Protein AF-A0A925DM01-F1 (afdb_monomer)

Secondary structure (DSSP, 8-state):
--TTHHHHHHHHHHHHHHHHHHHHHHHHHTT----------S-HHHHHHHHHHHHHHH-TT--EEEEEEE-SS--HHHHHHHHHHHHHHHHHHHHTT--EEEEEEE-

Radius of gyration: 16.08 Å; Cα contacts (8 Å, |Δi|>4): 85; chains: 1; bounding box: 38×34×46 Å

Mean predicted aligned error: 8.55 Å

Sequence (107 aa):
HAYGGEGALEEMRQQAAETLEFFVDFCHSHHIPSASYLGFGTDAVDELTKLCEEISHEFPNAIFFTSKLIFERDNWLTRMLHNQAALAVQRRLHLEGLQMVILPMKV

Solvent-accessible surface area (backbone atoms only — not comparable to full-atom values): 6482 Å² total; per-residue (Å²): 134,78,92,64,56,67,65,53,50,50,52,53,48,50,54,52,49,54,55,44,49,53,53,33,52,53,34,48,77,69,74,38,92,66,81,78,86,87,79,88,60,98,45,67,51,61,39,52,47,52,52,53,52,57,48,36,75,78,36,80,84,59,73,45,76,46,79,43,79,52,64,92,69,90,57,66,67,65,49,50,53,54,52,52,45,52,53,53,36,42,54,52,36,50,73,74,72,43,52,62,47,77,44,81,39,80,105

pLDDT: mean 78.59, std 14.61, range [38.91, 95.38]

Nearest PDB structures (foldseek):
  1kyv-assembly1_E  TM=3.597E-01  e=1.673E+00  Schizosaccharomyces pombe
  1kz9-assembly1_E  TM=3.627E-01  e=2.049E+00  Schizosaccharomyces pombe
  1di0-assembly1_A  TM=5.435E-01  e=7.395E+00  Brucella abortus

Structure (mmCIF, N/CA/C/O backbone):
data_AF-A0A925DM01-F1
#
_entry.id   AF-A0A925DM01-F1
#
loop_
_atom_site.group_PDB
_atom_site.id
_atom_site.type_symbol
_atom_site.label_atom_id
_atom_site.label_alt_id
_atom_site.label_comp_id
_atom_site.label_asym_id
_atom_site.label_entity_id
_atom_site.label_seq_id
_atom_site.pdbx_PDB_ins_code
_atom_site.Cartn_x
_atom_site.Cartn_y
_atom_site.Cartn_z
_atom_site.occupancy
_atom_site.B_iso_or_equiv
_atom_site.auth_seq_id
_atom_site.auth_comp_id
_atom_site.auth_asym_id
_atom_site.auth_atom_id
_atom_site.pdbx_PDB_model_num
ATOM 1 N N . HIS A 1 1 ? 7.106 -0.979 33.355 1.00 38.91 1 HIS A N 1
ATOM 2 C CA . HIS A 1 1 ? 6.500 0.258 32.823 1.00 38.91 1 HIS A CA 1
ATOM 3 C C . HIS A 1 1 ? 7.379 0.770 31.689 1.00 38.91 1 HIS A C 1
ATOM 5 O O . HIS A 1 1 ? 8.477 1.240 31.951 1.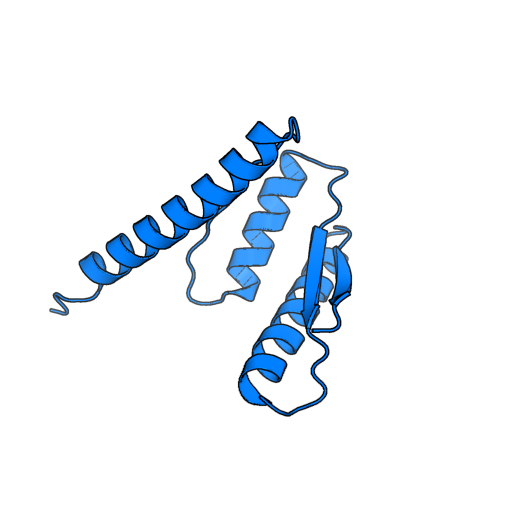00 38.91 1 HIS A O 1
ATOM 11 N N . ALA A 1 2 ? 6.974 0.539 30.437 1.00 44.06 2 ALA A N 1
ATOM 12 C CA . ALA A 1 2 ? 7.776 0.818 29.244 1.00 44.06 2 ALA A CA 1
ATOM 13 C C . ALA A 1 2 ? 7.550 2.266 28.769 1.00 44.06 2 ALA A C 1
ATOM 15 O O . ALA A 1 2 ? 6.718 2.523 27.910 1.00 44.06 2 ALA A O 1
ATOM 16 N N . TYR A 1 3 ? 8.292 3.210 29.347 1.00 47.03 3 TYR A N 1
ATOM 17 C CA . TYR A 1 3 ? 8.192 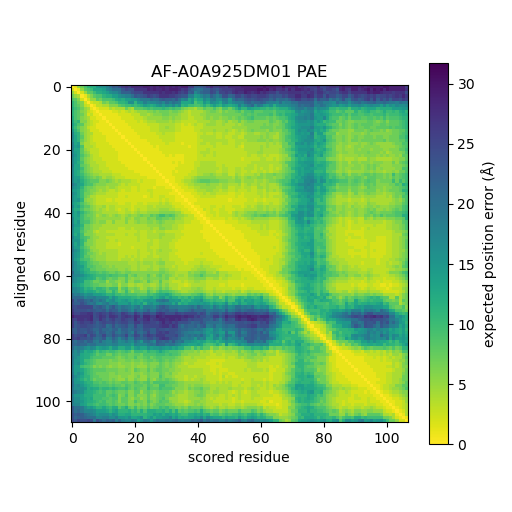4.659 29.093 1.00 47.03 3 TYR A CA 1
ATOM 18 C C . TYR A 1 3 ? 8.830 5.137 27.765 1.00 47.03 3 TYR A C 1
ATOM 20 O O . TYR A 1 3 ? 9.196 6.299 27.643 1.00 47.03 3 TYR A O 1
ATOM 28 N N . GLY A 1 4 ? 8.982 4.260 26.768 1.00 55.53 4 GLY A N 1
ATOM 29 C CA . GLY A 1 4 ? 9.596 4.604 25.472 1.00 55.53 4 GLY A CA 1
ATOM 30 C C . GLY A 1 4 ? 8.741 4.295 24.242 1.00 55.53 4 GLY A C 1
ATOM 31 O O . GLY A 1 4 ? 9.125 4.669 23.142 1.00 55.53 4 GLY A O 1
ATOM 32 N N . GLY A 1 5 ? 7.608 3.602 24.406 1.00 61.03 5 GLY A N 1
ATOM 33 C CA . GLY A 1 5 ? 6.786 3.156 23.274 1.00 61.03 5 GLY A CA 1
ATOM 34 C C . GLY A 1 5 ? 5.846 4.231 22.731 1.00 61.03 5 GLY A C 1
ATOM 35 O O . GLY A 1 5 ? 5.766 4.409 21.523 1.00 61.03 5 GLY A O 1
ATOM 36 N N . GLU A 1 6 ? 5.158 4.963 23.612 1.00 65.06 6 GLU A N 1
ATOM 37 C CA . GLU A 1 6 ? 4.116 5.920 23.203 1.00 65.06 6 GLU A CA 1
ATOM 38 C C . GLU A 1 6 ? 4.693 7.150 22.492 1.00 65.06 6 GLU A C 1
ATOM 40 O O . GLU A 1 6 ? 4.195 7.527 21.437 1.00 65.06 6 GLU A O 1
ATOM 45 N N . GLY A 1 7 ? 5.785 7.727 23.006 1.00 74.44 7 GLY A N 1
ATOM 46 C CA . GLY A 1 7 ? 6.435 8.879 22.367 1.00 74.44 7 GLY A CA 1
ATOM 47 C C . GLY A 1 7 ? 7.041 8.540 21.003 1.00 74.44 7 GLY A C 1
ATOM 48 O O . GLY A 1 7 ? 6.848 9.278 20.045 1.00 74.44 7 GLY A O 1
ATOM 49 N N . ALA A 1 8 ? 7.700 7.383 20.887 1.00 78.38 8 ALA A N 1
ATOM 50 C CA . ALA A 1 8 ? 8.291 6.941 19.624 1.00 78.38 8 ALA A CA 1
ATOM 51 C C . ALA A 1 8 ? 7.231 6.613 18.558 1.00 78.38 8 ALA A C 1
ATOM 53 O O . ALA A 1 8 ? 7.450 6.859 17.373 1.00 78.38 8 ALA A O 1
ATOM 54 N N . LEU A 1 9 ? 6.080 6.067 18.967 1.00 79.81 9 LEU A N 1
ATOM 55 C CA . LEU A 1 9 ? 4.967 5.802 18.056 1.00 79.81 9 LEU A CA 1
ATOM 56 C C . LEU A 1 9 ? 4.333 7.103 17.553 1.00 79.81 9 LEU A C 1
ATOM 58 O O . LEU A 1 9 ? 4.023 7.206 16.368 1.00 79.81 9 LEU A O 1
ATOM 62 N N . GLU A 1 10 ? 4.175 8.095 18.428 1.00 83.19 10 GLU A N 1
ATOM 63 C CA . GLU A 1 10 ? 3.628 9.397 18.044 1.00 83.19 10 GLU A CA 1
ATOM 64 C C . GLU A 1 10 ? 4.578 10.156 17.109 1.00 83.19 10 GLU A C 1
ATOM 66 O O . GLU A 1 10 ? 4.150 10.678 16.083 1.00 83.19 10 GLU A O 1
ATOM 71 N N . GLU A 1 11 ? 5.883 10.136 17.389 1.00 86.31 11 GLU A N 1
ATOM 72 C CA . GLU A 1 11 ? 6.895 10.697 16.486 1.00 86.31 11 GLU A CA 1
ATOM 73 C C . GLU A 1 11 ? 6.876 10.013 15.112 1.00 86.31 11 GLU A C 1
ATOM 75 O O . GLU A 1 11 ? 6.897 10.687 14.082 1.00 86.31 11 GLU A O 1
ATOM 80 N N . MET A 1 12 ? 6.788 8.679 15.075 1.00 84.06 12 MET A N 1
ATOM 81 C CA . MET A 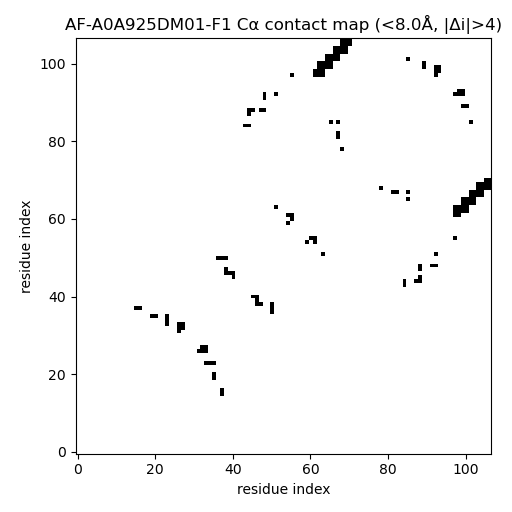1 12 ? 6.673 7.921 13.825 1.00 84.06 12 MET A CA 1
ATOM 82 C C . MET A 1 12 ? 5.403 8.300 13.056 1.00 84.06 12 MET A C 1
ATOM 84 O O . MET A 1 12 ? 5.438 8.451 11.833 1.00 84.06 12 MET A O 1
ATOM 88 N N . ARG A 1 13 ? 4.283 8.465 13.765 1.00 85.88 13 ARG A N 1
ATOM 89 C CA . ARG A 1 13 ? 3.013 8.880 13.172 1.00 85.88 13 ARG A CA 1
ATOM 90 C C . ARG A 1 13 ? 3.110 10.264 12.557 1.00 85.88 13 ARG A C 1
ATOM 92 O O . ARG A 1 13 ? 2.689 10.436 11.415 1.00 85.88 13 ARG A O 1
ATOM 99 N N . GLN A 1 14 ? 3.689 11.209 13.287 1.00 89.31 14 GLN A N 1
ATOM 100 C CA . GLN A 1 14 ? 3.868 12.576 12.826 1.00 89.31 14 GLN A CA 1
ATOM 101 C C . GLN A 1 14 ? 4.743 12.624 11.567 1.00 89.31 14 GLN A C 1
ATOM 103 O O . GLN A 1 14 ? 4.339 13.198 10.561 1.00 89.31 14 GLN A O 1
ATOM 108 N N . GLN A 1 15 ? 5.883 11.927 11.566 1.00 86.38 15 GLN A N 1
ATOM 109 C CA . GLN A 1 15 ? 6.776 11.867 10.403 1.00 86.38 15 GLN A CA 1
ATOM 110 C C . GLN A 1 15 ? 6.104 11.243 9.171 1.00 86.38 15 GLN A C 1
ATOM 112 O O . GLN A 1 15 ? 6.274 11.723 8.046 1.00 86.38 15 GLN A O 1
ATOM 117 N N . ALA A 1 16 ? 5.335 10.167 9.365 1.00 84.56 16 ALA A N 1
ATOM 118 C CA . ALA A 1 16 ? 4.601 9.525 8.280 1.00 84.56 16 ALA A CA 1
ATOM 119 C C . ALA A 1 16 ? 3.498 10.440 7.725 1.00 84.56 16 ALA A C 1
ATOM 121 O O . ALA A 1 16 ? 3.339 10.527 6.508 1.00 84.56 16 ALA A O 1
ATOM 122 N N . ALA A 1 17 ? 2.776 11.150 8.598 1.00 88.25 17 ALA A N 1
ATOM 123 C CA . ALA A 1 17 ? 1.747 12.105 8.203 1.00 88.25 17 ALA A CA 1
ATOM 124 C C . ALA A 1 17 ? 2.333 13.277 7.403 1.00 88.25 17 ALA A C 1
ATOM 126 O O . ALA A 1 17 ? 1.852 13.548 6.307 1.00 88.25 17 ALA A O 1
ATOM 127 N N . GLU A 1 18 ? 3.417 13.892 7.882 1.00 90.50 18 GLU A N 1
ATOM 128 C CA . GLU A 1 18 ? 4.115 14.986 7.185 1.00 90.50 18 GLU A CA 1
ATOM 129 C C . GLU A 1 18 ? 4.612 14.554 5.799 1.00 90.50 18 GLU A C 1
ATOM 131 O O . GLU A 1 18 ? 4.484 15.280 4.813 1.00 90.50 18 GLU A O 1
ATOM 136 N N . THR A 1 19 ? 5.141 13.332 5.699 1.00 83.69 19 THR A N 1
ATOM 137 C CA . THR A 1 19 ? 5.595 12.771 4.420 1.00 83.69 19 THR A CA 1
ATOM 138 C C . THR A 1 19 ? 4.433 12.591 3.442 1.00 83.69 19 THR A C 1
ATOM 140 O O . THR A 1 19 ? 4.563 12.894 2.257 1.00 83.69 19 THR A O 1
ATOM 143 N N . LEU A 1 20 ? 3.294 12.086 3.919 1.00 87.38 20 LEU A N 1
ATOM 144 C CA . LEU A 1 20 ? 2.105 11.902 3.090 1.00 87.38 20 LEU A CA 1
ATOM 145 C C . LEU A 1 20 ? 1.493 13.240 2.663 1.00 87.38 20 LEU A C 1
ATOM 147 O O . LEU A 1 20 ? 1.095 13.371 1.507 1.00 87.38 20 LEU A O 1
ATOM 151 N N . GLU A 1 21 ? 1.442 14.220 3.564 1.00 91.88 21 GLU A N 1
ATOM 152 C CA . GLU A 1 21 ? 0.964 15.576 3.280 1.00 91.88 21 GLU A CA 1
ATOM 153 C C . GLU A 1 21 ? 1.795 16.227 2.173 1.00 91.88 21 GLU A C 1
ATOM 155 O O . GLU A 1 21 ? 1.232 16.686 1.183 1.00 91.88 21 GLU A O 1
ATOM 160 N N . PHE A 1 22 ? 3.126 16.120 2.239 1.00 90.38 22 PHE A N 1
ATOM 161 C CA . PHE A 1 22 ? 4.010 16.586 1.169 1.00 90.38 22 PHE A CA 1
ATOM 162 C C . PHE A 1 22 ? 3.648 16.004 -0.211 1.00 90.38 22 PHE A C 1
ATOM 164 O O . PHE A 1 22 ? 3.651 16.722 -1.213 1.00 90.38 22 PHE A O 1
ATOM 171 N N . PHE A 1 23 ? 3.327 14.707 -0.295 1.00 81.94 23 PHE A N 1
ATOM 172 C CA . PHE A 1 23 ? 2.936 14.086 -1.566 1.00 81.94 23 PHE A CA 1
ATOM 173 C C . PHE A 1 23 ? 1.564 14.553 -2.056 1.00 81.94 23 PHE A C 1
ATOM 175 O O . PHE A 1 23 ? 1.381 14.750 -3.259 1.00 81.94 23 PHE A O 1
ATOM 182 N N . VAL A 1 24 ? 0.610 14.746 -1.143 1.00 91.81 24 VAL A N 1
ATOM 183 C CA . VAL A 1 24 ? -0.710 15.292 -1.477 1.00 91.81 24 VAL A CA 1
ATOM 184 C C . VAL A 1 24 ? -0.571 16.720 -2.001 1.00 91.81 24 VAL A C 1
ATOM 186 O O . VAL A 1 24 ? -1.077 17.007 -3.086 1.00 91.81 24 VAL A O 1
ATOM 189 N N . ASP A 1 25 ? 0.190 17.567 -1.309 1.00 92.44 25 ASP A N 1
ATOM 190 C CA . ASP A 1 25 ? 0.478 18.944 -1.717 1.00 92.44 25 ASP A CA 1
ATOM 191 C C . ASP A 1 25 ? 1.164 18.995 -3.084 1.00 92.44 25 ASP A C 1
ATOM 193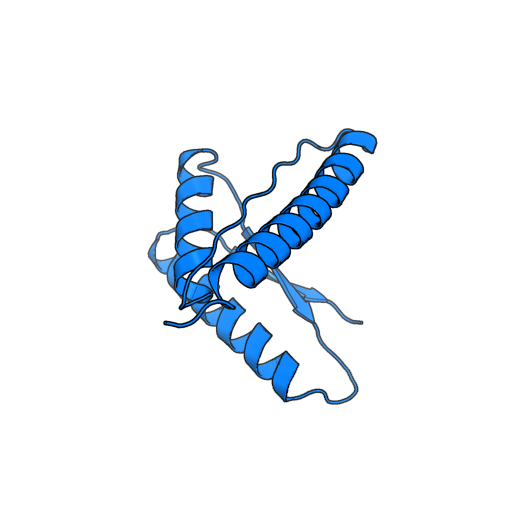 O O . ASP A 1 25 ? 0.809 19.806 -3.944 1.00 92.44 25 ASP A O 1
ATOM 197 N N . PHE A 1 26 ? 2.111 18.087 -3.329 1.00 92.19 26 PHE A N 1
ATOM 198 C CA . PHE A 1 26 ? 2.750 17.946 -4.632 1.00 92.19 26 PHE A CA 1
ATOM 199 C C . PHE A 1 26 ? 1.717 17.643 -5.727 1.00 92.19 26 PHE A C 1
ATOM 201 O O . PHE A 1 26 ? 1.669 18.344 -6.739 1.00 92.19 26 PHE A O 1
ATOM 208 N N . CYS A 1 27 ? 0.841 16.658 -5.531 1.00 90.81 27 CYS A N 1
ATOM 209 C CA . CYS A 1 27 ? -0.218 16.340 -6.489 1.00 90.81 27 CYS A CA 1
ATOM 210 C C . CYS A 1 27 ? -1.200 17.504 -6.692 1.00 90.81 27 CYS A C 1
ATOM 212 O O . CYS A 1 27 ? -1.534 17.837 -7.834 1.00 90.81 27 CYS A O 1
ATOM 214 N N . HIS A 1 28 ? -1.611 18.172 -5.612 1.00 93.25 28 HIS A N 1
ATOM 215 C CA . HIS A 1 28 ? -2.499 19.335 -5.668 1.00 93.25 28 HIS A CA 1
ATOM 216 C C . HIS A 1 28 ? -1.857 20.505 -6.418 1.00 93.25 28 HIS A C 1
ATOM 218 O O . HIS A 1 28 ? -2.536 21.151 -7.216 1.00 93.25 28 HIS A O 1
ATOM 224 N N . SER A 1 29 ? -0.545 20.726 -6.271 1.00 95.38 29 SER A N 1
ATOM 225 C CA . SER A 1 29 ? 0.199 21.738 -7.042 1.00 95.38 29 SER A CA 1
ATOM 226 C C . SER A 1 29 ? 0.149 21.480 -8.557 1.00 95.38 29 SER A C 1
ATOM 228 O O . SER A 1 29 ? 0.180 22.408 -9.369 1.00 95.38 29 SER A O 1
ATOM 230 N N . HIS A 1 30 ? -0.031 20.216 -8.944 1.00 94.50 30 HIS A N 1
ATOM 231 C CA . HIS A 1 30 ? -0.227 19.766 -10.319 1.00 94.50 30 HIS A CA 1
ATOM 232 C C . HIS A 1 30 ? -1.708 19.604 -10.709 1.00 94.50 30 HIS A C 1
ATOM 234 O O . HIS A 1 30 ? -1.996 19.071 -11.778 1.00 94.50 30 HIS A O 1
ATOM 240 N N . HIS A 1 31 ? -2.644 20.113 -9.898 1.00 93.94 31 HIS A N 1
ATOM 241 C CA . HIS A 1 31 ? -4.096 20.035 -10.111 1.00 93.94 31 HIS A CA 1
ATOM 242 C C . HIS A 1 31 ? -4.630 18.593 -10.181 1.00 93.94 31 HIS A C 1
ATOM 244 O O . HIS A 1 31 ? -5.645 18.324 -10.826 1.00 93.94 31 HIS A O 1
ATOM 250 N N . ILE A 1 32 ? -3.949 17.657 -9.515 1.00 92.12 32 ILE A N 1
ATOM 251 C CA . ILE A 1 32 ? -4.359 16.259 -9.400 1.00 92.12 32 ILE A CA 1
ATOM 252 C C . ILE A 1 32 ? -5.100 16.099 -8.065 1.00 92.12 32 ILE A C 1
ATOM 254 O O . ILE A 1 32 ? -4.488 16.313 -7.018 1.00 92.12 32 ILE A O 1
ATOM 258 N N . PRO A 1 33 ? -6.393 15.719 -8.056 1.00 89.00 33 PRO A N 1
ATOM 259 C CA . PRO A 1 33 ? -7.099 15.384 -6.822 1.00 89.00 33 PRO A CA 1
ATOM 260 C C . PRO A 1 33 ? -6.394 14.223 -6.121 1.00 89.00 33 PRO A C 1
ATOM 262 O O . PRO A 1 33 ? -6.123 13.190 -6.735 1.00 89.00 33 PRO A O 1
ATOM 265 N N . SER A 1 34 ? -6.039 14.395 -4.853 1.00 89.56 34 SER A N 1
ATOM 266 C CA . SER A 1 34 ? -5.273 13.400 -4.098 1.00 89.56 34 SER A CA 1
ATOM 267 C C . SER A 1 34 ? -5.636 13.431 -2.625 1.00 89.56 34 SER A C 1
ATOM 269 O O . SER A 1 34 ? -5.921 14.496 -2.080 1.00 89.56 34 SER A O 1
ATOM 271 N N . ALA A 1 35 ? -5.618 12.254 -2.013 1.00 90.31 35 ALA A N 1
ATOM 272 C CA . ALA A 1 35 ? -5.837 12.028 -0.595 1.00 90.31 35 ALA A CA 1
ATOM 273 C C . ALA A 1 35 ? -4.820 10.992 -0.108 1.00 90.31 35 ALA A C 1
ATOM 275 O O . ALA A 1 35 ? -4.346 10.161 -0.890 1.00 90.31 35 ALA A O 1
ATOM 276 N N . SER A 1 36 ? -4.485 11.049 1.175 1.00 90.19 36 SER A N 1
ATOM 277 C CA . SER A 1 36 ? -3.596 10.096 1.824 1.00 90.19 36 SER A CA 1
ATOM 278 C C . SER A 1 36 ? -4.311 9.420 2.987 1.00 90.19 36 SER A C 1
ATOM 280 O O . SER A 1 36 ? -5.141 10.018 3.667 1.00 90.19 36 SER A O 1
ATOM 282 N N . TYR A 1 37 ? -3.979 8.150 3.197 1.00 89.81 37 TYR A N 1
ATOM 283 C CA . TYR A 1 37 ? -4.521 7.325 4.268 1.00 89.81 37 TYR A CA 1
ATOM 284 C C . TYR A 1 37 ? -3.348 6.685 5.001 1.00 89.81 37 TYR A C 1
ATOM 286 O O . TYR A 1 37 ? -2.377 6.251 4.376 1.00 89.81 37 TYR A O 1
ATOM 294 N N . LEU A 1 38 ? -3.427 6.650 6.328 1.00 88.75 38 LEU A N 1
ATOM 295 C CA . LEU A 1 38 ? -2.360 6.163 7.190 1.00 88.75 38 LEU A CA 1
ATOM 296 C C . LEU A 1 38 ? -2.959 5.257 8.265 1.00 88.75 38 LEU A C 1
ATOM 298 O O . LEU A 1 38 ? -3.833 5.683 9.015 1.00 88.75 38 LEU A O 1
ATOM 302 N N . GLY A 1 39 ? -2.459 4.026 8.338 1.00 86.81 39 GLY A N 1
ATOM 303 C CA . GLY A 1 39 ? -2.870 3.014 9.308 1.00 86.81 39 GLY A CA 1
ATOM 304 C C . GLY A 1 39 ? -1.667 2.453 10.058 1.00 86.81 39 GLY A C 1
ATOM 305 O O . GLY A 1 39 ? -0.552 2.419 9.529 1.00 86.81 39 GLY A O 1
ATOM 306 N N . PHE A 1 40 ? -1.894 2.020 11.297 1.00 85.62 40 PHE A N 1
ATOM 307 C CA . PHE A 1 40 ? -0.867 1.445 12.165 1.00 85.62 40 PHE A CA 1
ATOM 308 C C . PHE A 1 40 ? -1.390 0.158 12.785 1.00 85.62 40 PHE A C 1
ATOM 310 O O . PHE A 1 40 ? -2.357 0.163 13.542 1.00 85.62 40 PHE A O 1
ATOM 317 N N . GLY A 1 41 ? -0.689 -0.939 12.523 1.00 83.62 41 GLY A N 1
ATOM 318 C CA . GLY A 1 41 ? -1.055 -2.251 13.029 1.00 83.62 41 GLY A CA 1
ATOM 319 C C . GLY A 1 41 ? 0.162 -3.142 13.222 1.00 83.62 41 GLY A C 1
ATOM 320 O O . GLY A 1 41 ? 1.254 -2.872 12.723 1.00 83.62 41 GLY A O 1
ATOM 321 N N . THR A 1 42 ? -0.033 -4.231 13.958 1.00 83.19 42 THR A N 1
ATOM 322 C CA . THR A 1 42 ? 0.985 -5.273 14.145 1.00 83.19 42 THR A CA 1
ATOM 323 C C . THR A 1 42 ? 1.166 -6.150 12.905 1.00 83.19 42 THR A C 1
ATOM 325 O O . THR A 1 42 ? 2.215 -6.775 12.754 1.00 83.19 42 THR A O 1
ATOM 328 N N . ASP A 1 43 ? 0.171 -6.178 12.014 1.00 82.81 43 ASP A N 1
ATOM 329 C CA . ASP A 1 43 ? 0.212 -6.842 10.712 1.00 82.81 43 ASP A CA 1
ATOM 330 C C . ASP A 1 43 ? -0.038 -5.812 9.602 1.00 82.81 43 ASP A C 1
ATOM 332 O O . ASP A 1 43 ? -1.144 -5.294 9.442 1.00 82.81 43 ASP A O 1
ATOM 336 N N . ALA A 1 44 ? 1.006 -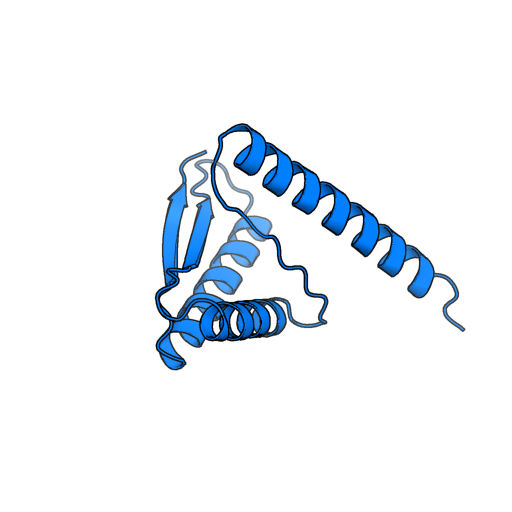5.522 8.825 1.00 79.44 44 ALA A N 1
ATOM 337 C CA . ALA A 1 44 ? 0.951 -4.542 7.747 1.00 79.44 44 ALA A CA 1
ATOM 338 C C . ALA A 1 44 ? 0.021 -4.954 6.591 1.00 79.44 44 ALA A C 1
ATOM 340 O O . ALA A 1 44 ? -0.525 -4.086 5.915 1.00 79.44 44 ALA A O 1
ATOM 341 N N . VAL A 1 45 ? -0.161 -6.258 6.342 1.00 82.31 45 VAL A N 1
ATOM 342 C CA . VAL A 1 45 ? -1.050 -6.755 5.277 1.00 82.31 45 VAL A CA 1
ATOM 343 C C . VAL A 1 45 ? -2.500 -6.535 5.683 1.00 82.31 45 VAL A C 1
ATOM 345 O O . VAL A 1 45 ? -3.296 -6.067 4.872 1.00 82.31 45 VAL A O 1
ATOM 348 N N . ASP A 1 46 ? -2.839 -6.867 6.929 1.00 86.31 46 ASP A N 1
ATOM 349 C CA . ASP A 1 46 ? -4.188 -6.677 7.466 1.00 86.31 46 ASP A CA 1
ATOM 350 C C . ASP A 1 46 ? -4.557 -5.190 7.520 1.00 86.31 46 ASP A C 1
ATOM 352 O O . ASP A 1 46 ? -5.623 -4.805 7.048 1.00 86.31 46 ASP A O 1
ATOM 356 N N . GLU A 1 47 ? -3.641 -4.349 8.001 1.00 88.25 47 GLU A N 1
ATOM 357 C CA . GLU A 1 47 ? -3.855 -2.903 8.079 1.00 88.25 47 GLU A CA 1
ATOM 358 C C . GLU A 1 47 ? -4.039 -2.267 6.696 1.00 88.25 47 GLU A C 1
ATOM 360 O O . GLU A 1 47 ? -4.986 -1.516 6.476 1.00 88.25 47 GLU A O 1
ATOM 365 N N . LEU A 1 48 ? -3.193 -2.621 5.722 1.00 86.06 48 LEU A N 1
ATOM 366 C CA . LEU A 1 48 ? -3.334 -2.113 4.358 1.00 86.06 48 LEU A CA 1
ATOM 367 C C . LEU A 1 48 ? -4.632 -2.593 3.694 1.00 86.06 48 LEU A C 1
ATOM 369 O O . LEU A 1 48 ? -5.248 -1.842 2.943 1.00 86.06 48 LEU A O 1
ATOM 373 N N . THR A 1 49 ? -5.058 -3.827 3.977 1.00 88.06 49 THR A N 1
ATOM 374 C CA . THR A 1 49 ? -6.324 -4.359 3.453 1.00 88.06 49 THR A CA 1
ATOM 375 C C . THR A 1 49 ? -7.507 -3.541 3.971 1.00 88.06 49 THR A C 1
ATOM 377 O O . THR A 1 49 ? -8.328 -3.120 3.162 1.00 88.06 49 THR A O 1
ATOM 380 N N . LYS A 1 50 ? -7.550 -3.233 5.276 1.00 90.25 50 LYS A N 1
ATOM 381 C CA . LYS A 1 50 ? -8.604 -2.389 5.868 1.00 90.25 50 LYS A CA 1
ATOM 382 C C . LYS A 1 50 ? -8.656 -1.006 5.231 1.00 90.25 50 LYS A C 1
ATOM 384 O O . LYS A 1 50 ? -9.730 -0.548 4.865 1.00 90.25 50 LYS A O 1
ATOM 389 N N . LEU A 1 51 ? -7.499 -0.370 5.030 1.00 91.12 51 LEU A N 1
ATOM 390 C CA . LEU A 1 51 ? -7.441 0.929 4.356 1.00 91.12 51 LEU A CA 1
ATOM 391 C C . LEU A 1 51 ? -8.001 0.848 2.930 1.00 91.12 51 LEU A C 1
ATOM 393 O O . LEU A 1 51 ? -8.764 1.712 2.512 1.00 91.12 51 LEU A O 1
ATOM 397 N N . CYS A 1 52 ? -7.657 -0.194 2.173 1.00 89.75 52 CYS A N 1
ATOM 398 C CA . CYS A 1 52 ? -8.213 -0.395 0.836 1.00 89.75 52 CYS A CA 1
ATOM 399 C C . CYS A 1 52 ? -9.733 -0.628 0.857 1.00 89.75 52 CYS A C 1
ATOM 401 O O . CYS A 1 52 ? -10.429 -0.110 -0.015 1.00 89.75 52 CYS A O 1
ATOM 403 N N . GLU A 1 53 ? -10.257 -1.366 1.836 1.00 89.69 53 GLU A N 1
ATOM 404 C CA . GLU A 1 53 ? -11.700 -1.557 2.025 1.00 89.69 53 GLU A CA 1
ATOM 405 C C . GLU A 1 53 ? -12.400 -0.222 2.325 1.00 89.69 53 GLU A C 1
ATOM 407 O O . GLU A 1 53 ? -13.352 0.137 1.630 1.00 89.69 53 GLU A O 1
ATOM 412 N N . GLU A 1 54 ? -11.884 0.568 3.270 1.00 92.06 54 GLU A N 1
ATOM 413 C CA . GLU A 1 54 ? -12.393 1.908 3.597 1.00 92.06 54 GLU A CA 1
ATOM 414 C C . GLU A 1 54 ? -12.414 2.826 2.367 1.00 92.06 54 GLU A C 1
ATOM 416 O O . GLU A 1 54 ? -13.445 3.422 2.047 1.00 92.06 54 GLU A O 1
ATOM 421 N N . ILE A 1 55 ? -11.312 2.865 1.613 1.00 91.94 55 ILE A N 1
ATOM 422 C CA . ILE A 1 55 ? -11.213 3.638 0.370 1.00 91.94 55 ILE A CA 1
ATOM 423 C C . ILE A 1 55 ? -12.225 3.138 -0.663 1.00 91.94 55 ILE A C 1
ATOM 425 O O . ILE A 1 55 ? -12.815 3.944 -1.373 1.00 91.94 55 ILE A O 1
ATOM 429 N N . SER A 1 56 ? -12.458 1.829 -0.765 1.00 89.56 56 SER A N 1
ATOM 430 C CA . SER A 1 56 ? -13.418 1.277 -1.727 1.00 89.56 56 SER A CA 1
ATOM 431 C C . SER A 1 56 ? -14.870 1.645 -1.407 1.00 89.56 56 SER A C 1
ATOM 433 O O . SER A 1 56 ? -15.680 1.795 -2.322 1.00 89.56 56 SER A O 1
ATOM 435 N N . HIS A 1 57 ? -15.201 1.853 -0.128 1.00 90.44 57 HIS A N 1
ATOM 436 C CA . HIS A 1 57 ? -16.516 2.348 0.272 1.00 90.44 57 HIS A CA 1
ATOM 437 C C . HIS A 1 57 ? -16.736 3.799 -0.165 1.00 90.44 57 HIS A C 1
ATOM 439 O O . HIS A 1 57 ? -17.845 4.154 -0.566 1.00 90.44 57 HIS A O 1
ATOM 445 N N . GLU A 1 58 ? -15.687 4.622 -0.121 1.00 90.50 58 GLU A N 1
ATOM 446 C CA . GLU A 1 58 ? -15.720 6.012 -0.589 1.00 90.50 58 GLU A CA 1
ATOM 447 C C . GLU A 1 58 ? -15.620 6.104 -2.126 1.00 90.50 58 GLU A C 1
ATOM 449 O O . GLU A 1 58 ? -16.301 6.913 -2.761 1.00 90.50 58 GLU A O 1
ATOM 454 N N . PHE A 1 59 ? -14.837 5.214 -2.741 1.00 88.75 59 PHE A N 1
ATOM 455 C CA . PHE A 1 59 ? -14.538 5.172 -4.172 1.00 88.75 59 PHE A CA 1
ATOM 456 C C . PHE A 1 59 ? -14.748 3.756 -4.754 1.00 88.75 59 PHE A C 1
ATOM 458 O O . PHE A 1 59 ? -13.781 3.026 -4.989 1.00 88.75 59 PHE A O 1
ATOM 465 N N . PRO A 1 60 ? -15.994 3.368 -5.095 1.00 85.12 60 PRO A N 1
ATOM 466 C CA . PRO A 1 60 ? -16.327 1.996 -5.512 1.00 85.12 60 PRO A CA 1
ATOM 467 C C . PRO A 1 60 ? -15.644 1.504 -6.794 1.00 85.12 60 PRO A C 1
ATOM 469 O O . PRO A 1 60 ? -15.574 0.305 -7.041 1.00 85.12 60 PRO A O 1
ATOM 472 N N . ASN A 1 61 ? -15.156 2.426 -7.627 1.00 84.81 61 ASN A N 1
ATOM 473 C CA . ASN A 1 61 ? -14.460 2.124 -8.881 1.00 84.81 61 ASN A CA 1
ATOM 474 C C . ASN A 1 61 ? -12.943 2.365 -8.778 1.00 84.81 61 ASN A C 1
ATOM 476 O O . ASN A 1 61 ? -12.280 2.562 -9.799 1.00 84.81 61 ASN A O 1
ATOM 480 N N . ALA A 1 62 ? -12.395 2.423 -7.560 1.00 86.69 62 ALA A N 1
ATOM 481 C CA . ALA A 1 62 ? -10.965 2.595 -7.352 1.00 86.69 62 ALA A CA 1
ATOM 482 C C . ALA A 1 62 ? -10.179 1.385 -7.876 1.00 86.69 62 ALA A C 1
ATOM 484 O O . ALA A 1 62 ? -10.566 0.231 -7.695 1.00 86.69 62 ALA A O 1
ATOM 485 N N . ILE A 1 63 ? -9.037 1.666 -8.504 1.00 83.94 63 ILE A N 1
ATOM 486 C CA . ILE A 1 63 ? -8.048 0.656 -8.880 1.00 83.94 63 ILE A CA 1
ATOM 487 C C . ILE A 1 63 ? -6.823 0.891 -8.008 1.00 83.94 63 ILE A C 1
ATOM 489 O O . ILE A 1 63 ? -6.230 1.971 -8.037 1.00 83.94 63 ILE A O 1
ATOM 493 N N . PHE A 1 64 ? -6.436 -0.122 -7.241 1.00 86.31 64 PHE A N 1
ATOM 494 C CA . PHE A 1 64 ? -5.277 -0.045 -6.364 1.00 86.31 64 PHE A CA 1
ATOM 495 C C . PHE A 1 64 ? -4.005 -0.382 -7.137 1.00 86.31 64 PHE A C 1
ATOM 497 O O . PHE A 1 64 ? -3.938 -1.380 -7.858 1.00 86.31 64 PHE A O 1
ATOM 504 N N . PHE A 1 65 ? -2.965 0.427 -6.960 1.00 81.06 65 PHE A N 1
ATOM 505 C CA . PHE A 1 65 ? -1.663 0.202 -7.576 1.00 81.06 65 PHE A CA 1
ATOM 506 C C . PHE A 1 65 ? -0.607 -0.018 -6.503 1.00 81.06 65 PHE A C 1
ATOM 508 O O . PHE A 1 65 ? -0.569 0.678 -5.492 1.00 81.06 65 PHE A O 1
ATOM 515 N N . THR A 1 66 ? 0.295 -0.962 -6.745 1.00 81.38 66 THR A N 1
ATOM 516 C CA . THR A 1 66 ? 1.529 -1.083 -5.966 1.00 81.38 66 THR A CA 1
ATOM 517 C C . THR A 1 66 ? 2.714 -1.288 -6.895 1.00 81.38 66 THR A C 1
ATOM 519 O O . THR A 1 66 ? 2.581 -1.850 -7.986 1.00 81.38 66 THR A O 1
ATOM 522 N N . SER A 1 67 ? 3.889 -0.835 -6.474 1.00 69.19 67 SER A N 1
ATOM 523 C CA . SER A 1 67 ? 5.124 -0.996 -7.232 1.00 69.19 67 SER A CA 1
ATOM 524 C C . SER A 1 67 ? 5.878 -2.247 -6.797 1.00 69.19 67 SER A C 1
ATOM 526 O O . SER A 1 67 ? 6.168 -2.435 -5.616 1.00 69.19 67 SER A O 1
ATOM 528 N N . LYS A 1 68 ? 6.298 -3.055 -7.769 1.00 65.56 68 LYS A N 1
ATOM 529 C CA . LYS A 1 68 ? 7.297 -4.106 -7.588 1.00 65.56 68 LYS A CA 1
ATOM 530 C C . LYS A 1 68 ? 8.631 -3.619 -8.136 1.00 65.56 68 LYS A C 1
ATOM 532 O O . LYS A 1 68 ? 8.792 -3.520 -9.350 1.00 65.56 68 LYS A O 1
ATOM 537 N N . LEU A 1 69 ? 9.589 -3.348 -7.253 1.00 59.88 69 LEU A N 1
ATOM 538 C CA . LEU A 1 69 ? 10.938 -2.938 -7.649 1.00 59.88 69 LEU A CA 1
ATOM 539 C C . LEU A 1 69 ? 11.735 -4.153 -8.160 1.00 59.88 69 LEU A C 1
ATOM 541 O O . LEU A 1 69 ? 11.946 -5.140 -7.444 1.00 59.88 69 LEU A O 1
ATOM 545 N N . ILE A 1 70 ? 12.169 -4.100 -9.419 1.00 56.00 70 ILE A N 1
ATOM 546 C CA . ILE A 1 70 ? 12.961 -5.142 -10.080 1.00 56.00 70 ILE A CA 1
ATOM 547 C C . ILE A 1 70 ? 14.418 -4.669 -10.166 1.00 56.00 70 ILE A C 1
ATOM 549 O O . ILE A 1 70 ? 14.796 -4.006 -11.122 1.00 56.00 70 ILE A O 1
ATOM 553 N N . PHE A 1 71 ? 15.230 -5.032 -9.170 1.00 55.22 71 PHE A N 1
ATOM 554 C CA . PHE A 1 71 ? 16.661 -4.694 -9.101 1.00 55.22 71 PHE A CA 1
ATOM 555 C C . PHE A 1 71 ? 17.576 -5.690 -9.847 1.00 55.22 71 PHE A C 1
ATOM 557 O O . PHE A 1 71 ? 17.363 -6.902 -9.788 1.00 55.22 71 PHE A O 1
ATOM 564 N N . GLU A 1 72 ? 18.653 -5.224 -10.481 1.00 53.09 72 GLU A N 1
ATOM 565 C CA . GLU A 1 72 ? 19.692 -6.113 -11.044 1.00 53.09 72 GLU A CA 1
ATOM 566 C C . GLU A 1 72 ? 20.702 -6.622 -9.998 1.00 53.09 72 GLU A C 1
ATOM 568 O O . GLU A 1 72 ? 21.292 -7.684 -10.190 1.00 53.09 72 GLU A O 1
ATOM 573 N N . ARG A 1 73 ? 20.893 -5.911 -8.874 1.00 50.06 73 ARG A N 1
ATOM 574 C CA . ARG A 1 73 ? 21.818 -6.292 -7.788 1.00 50.06 73 ARG A CA 1
ATOM 575 C C . ARG A 1 73 ? 21.083 -6.471 -6.459 1.00 50.06 73 ARG A C 1
ATOM 577 O O . ARG A 1 73 ? 20.185 -5.709 -6.119 1.00 50.06 73 ARG A O 1
ATOM 584 N N . ASP A 1 74 ? 21.440 -7.541 -5.760 1.00 48.81 74 ASP A N 1
ATOM 585 C CA . ASP A 1 74 ? 20.696 -8.142 -4.656 1.00 48.81 74 ASP A CA 1
ATOM 586 C C . ASP A 1 74 ? 20.567 -7.251 -3.409 1.00 48.81 74 ASP A C 1
ATOM 588 O O . ASP A 1 74 ? 21.562 -6.888 -2.791 1.00 48.81 74 ASP A O 1
ATOM 592 N N . ASN A 1 75 ? 19.326 -7.020 -2.971 1.00 53.12 75 ASN A N 1
ATOM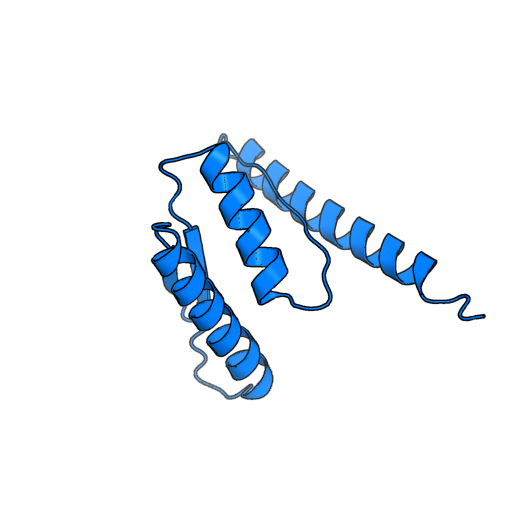 593 C CA . ASN A 1 75 ? 18.997 -6.819 -1.559 1.00 53.12 75 ASN A CA 1
ATOM 594 C C . ASN A 1 75 ? 17.814 -7.741 -1.220 1.00 53.12 75 ASN A C 1
ATOM 596 O O . ASN A 1 75 ? 16.650 -7.335 -1.174 1.00 53.12 75 ASN A O 1
ATOM 600 N N . TRP A 1 76 ? 18.124 -9.036 -1.099 1.00 49.62 76 TRP A N 1
ATOM 601 C CA . TRP A 1 76 ? 17.165 -10.144 -1.009 1.00 49.62 76 TRP A CA 1
ATOM 6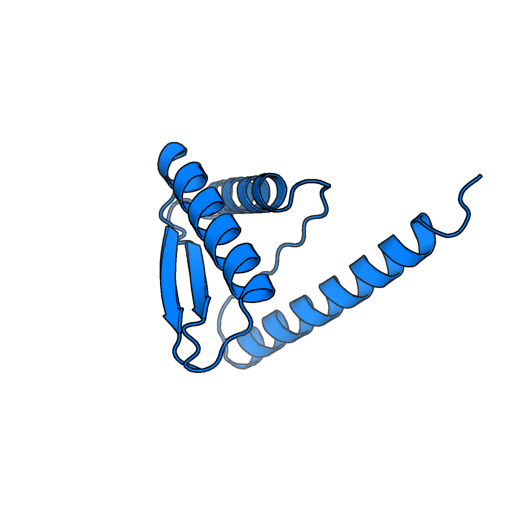02 C C . TRP A 1 76 ? 16.105 -9.960 0.095 1.00 49.62 76 TRP A C 1
ATOM 604 O O . TRP A 1 76 ? 14.939 -10.288 -0.121 1.00 49.62 76 TRP A O 1
ATOM 614 N N . LEU A 1 77 ? 16.467 -9.346 1.230 1.00 46.56 77 LEU A N 1
ATOM 615 C CA . LEU A 1 77 ? 15.575 -9.145 2.380 1.00 46.56 77 LEU A CA 1
ATOM 616 C C . LEU A 1 77 ? 14.448 -8.131 2.094 1.00 46.56 77 LEU A C 1
ATOM 618 O O . LEU A 1 77 ? 13.271 -8.430 2.290 1.00 46.56 77 LEU A O 1
ATOM 622 N N . THR A 1 78 ? 14.792 -6.953 1.562 1.00 51.12 78 THR A N 1
ATOM 623 C CA . THR A 1 78 ? 13.826 -5.896 1.193 1.00 51.12 78 THR A CA 1
ATOM 624 C C . THR A 1 78 ? 12.947 -6.343 0.022 1.00 51.12 78 THR A C 1
ATOM 626 O O . THR A 1 78 ? 11.753 -6.053 -0.019 1.00 51.12 78 THR A O 1
ATOM 629 N N . ARG A 1 79 ? 13.515 -7.139 -0.897 1.00 53.06 79 ARG A N 1
ATOM 630 C CA . ARG A 1 79 ? 12.782 -7.816 -1.975 1.00 53.06 79 ARG A CA 1
ATOM 631 C C . ARG A 1 79 ? 11.758 -8.813 -1.452 1.00 53.06 79 ARG A C 1
ATOM 633 O O . ARG A 1 79 ? 10.645 -8.846 -1.964 1.00 53.06 79 ARG A O 1
ATOM 640 N N . MET A 1 80 ? 12.123 -9.646 -0.480 1.00 48.28 80 MET A N 1
ATOM 641 C CA . MET A 1 80 ? 11.220 -10.666 0.050 1.00 48.28 80 MET A CA 1
ATOM 642 C C . MET A 1 80 ? 10.038 -10.026 0.786 1.00 48.28 80 MET A C 1
ATOM 644 O O . MET A 1 80 ? 8.901 -10.437 0.558 1.00 48.28 80 MET A O 1
ATOM 648 N N . LEU A 1 81 ? 10.294 -8.979 1.581 1.00 50.59 81 LEU A N 1
ATOM 649 C CA . LEU A 1 81 ? 9.268 -8.251 2.333 1.00 50.59 81 LEU A CA 1
ATOM 650 C C . LEU A 1 81 ? 8.272 -7.532 1.413 1.00 50.59 81 LEU A C 1
ATOM 652 O O . LEU A 1 81 ? 7.071 -7.766 1.530 1.00 50.59 81 LEU A O 1
ATOM 656 N N . HIS A 1 82 ? 8.743 -6.740 0.443 1.00 59.56 82 HIS A N 1
ATOM 657 C CA . HIS A 1 82 ? 7.832 -6.064 -0.490 1.00 59.56 82 HIS A CA 1
ATOM 658 C C . HIS A 1 82 ? 7.114 -7.035 -1.436 1.00 59.56 82 HIS A C 1
ATOM 660 O O . HIS A 1 82 ? 5.947 -6.816 -1.750 1.00 59.56 82 HIS A O 1
ATOM 666 N N . ASN A 1 83 ? 7.758 -8.126 -1.869 1.00 61.47 83 ASN A N 1
ATOM 667 C CA . ASN A 1 83 ? 7.120 -9.076 -2.784 1.00 61.47 83 ASN A CA 1
ATOM 668 C C . ASN A 1 83 ? 6.028 -9.904 -2.103 1.00 61.47 83 ASN A C 1
ATOM 670 O O . ASN A 1 83 ? 4.955 -10.073 -2.678 1.00 61.47 83 ASN A O 1
ATOM 674 N N . GLN A 1 84 ? 6.291 -10.43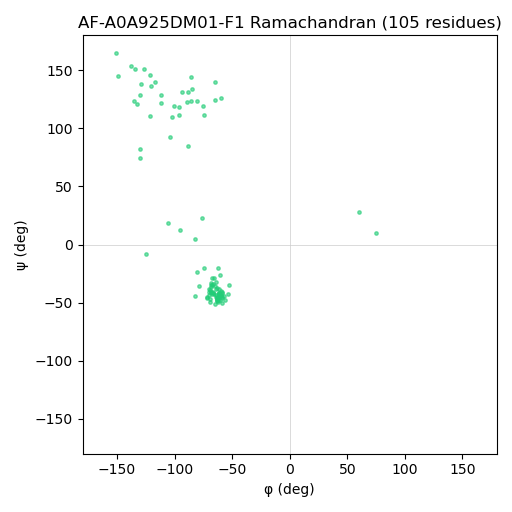9 -0.907 1.00 67.62 84 GLN A N 1
ATOM 675 C CA . GLN A 1 84 ? 5.305 -11.259 -0.200 1.00 67.62 84 GLN A CA 1
ATOM 676 C C . GLN A 1 84 ? 4.140 -10.407 0.307 1.00 67.62 84 GLN A C 1
ATOM 678 O O . GLN A 1 84 ? 2.994 -10.815 0.141 1.00 67.62 84 GLN A O 1
ATOM 683 N N . ALA A 1 85 ? 4.403 -9.205 0.833 1.00 73.06 85 ALA A N 1
ATOM 684 C CA . ALA A 1 85 ? 3.345 -8.305 1.287 1.00 73.06 85 ALA A CA 1
ATOM 685 C C . ALA A 1 85 ? 2.438 -7.859 0.128 1.00 73.06 85 ALA A C 1
ATOM 687 O O . ALA A 1 85 ? 1.223 -7.992 0.226 1.00 73.06 85 ALA A O 1
ATOM 688 N N . ALA A 1 86 ? 3.006 -7.422 -1.004 1.00 75.69 86 ALA A N 1
ATOM 689 C CA . ALA A 1 86 ? 2.214 -6.998 -2.162 1.00 75.69 86 ALA A CA 1
ATOM 690 C C . ALA A 1 86 ? 1.336 -8.129 -2.724 1.00 75.69 86 ALA A C 1
ATOM 692 O O . ALA A 1 86 ? 0.173 -7.900 -3.048 1.00 75.69 86 ALA A O 1
ATOM 693 N N . LEU A 1 87 ? 1.868 -9.355 -2.812 1.00 81.69 87 LEU A N 1
ATOM 694 C CA . LEU A 1 87 ? 1.105 -10.523 -3.265 1.00 81.69 87 LEU A CA 1
ATOM 695 C C . LEU A 1 87 ? 0.025 -10.939 -2.258 1.00 81.69 87 LEU A C 1
ATOM 697 O O . LEU A 1 87 ? -1.075 -11.313 -2.664 1.00 81.69 87 LEU A O 1
ATOM 701 N N . ALA A 1 88 ? 0.319 -10.872 -0.957 1.00 85.00 88 ALA A N 1
ATOM 702 C CA . ALA A 1 88 ? -0.646 -11.179 0.094 1.00 85.00 88 ALA A CA 1
ATOM 703 C C . ALA A 1 88 ? -1.826 -10.197 0.071 1.00 85.00 88 ALA A C 1
ATOM 705 O O . ALA A 1 88 ? -2.978 -10.632 0.072 1.00 85.00 88 ALA A O 1
ATOM 706 N N . VAL A 1 89 ? -1.537 -8.898 -0.038 1.00 85.38 89 VAL A N 1
ATOM 707 C CA . VAL A 1 89 ? -2.547 -7.837 -0.164 1.00 85.38 89 VAL A CA 1
ATOM 708 C C . VAL A 1 89 ? -3.347 -8.028 -1.447 1.00 85.38 89 VAL A C 1
ATOM 710 O O . VAL A 1 89 ? -4.570 -8.076 -1.395 1.00 85.38 89 VAL A O 1
ATOM 713 N N . GLN A 1 90 ? -2.685 -8.257 -2.587 1.00 87.69 90 GLN A N 1
ATOM 714 C CA . GLN A 1 90 ? -3.373 -8.484 -3.860 1.00 87.69 90 GLN A CA 1
ATOM 715 C C . GLN A 1 90 ? -4.349 -9.655 -3.786 1.00 87.69 90 GLN A C 1
ATOM 717 O O . GLN A 1 90 ? -5.475 -9.543 -4.271 1.00 87.69 90 GLN A O 1
ATOM 722 N N . ARG A 1 91 ? -3.929 -10.773 -3.184 1.00 87.44 91 ARG A N 1
ATOM 723 C CA . ARG A 1 91 ? -4.788 -11.944 -3.010 1.00 87.44 91 ARG A CA 1
ATOM 724 C C . ARG A 1 91 ? -6.007 -11.611 -2.155 1.00 87.44 91 ARG A C 1
ATOM 726 O O . ARG A 1 91 ? -7.094 -12.064 -2.490 1.00 87.44 91 ARG A O 1
ATOM 733 N N . ARG A 1 92 ? -5.830 -10.850 -1.074 1.00 88.00 92 ARG A N 1
ATOM 734 C CA . ARG A 1 92 ? -6.921 -10.491 -0.163 1.00 88.00 92 ARG A CA 1
ATOM 735 C C . ARG A 1 92 ? -7.904 -9.522 -0.817 1.00 88.00 92 ARG A C 1
ATOM 737 O O . ARG A 1 92 ? -9.087 -9.822 -0.858 1.00 88.00 92 ARG A O 1
ATOM 744 N N . LEU A 1 93 ? -7.407 -8.473 -1.469 1.00 87.25 93 LEU A N 1
ATOM 745 C CA . LEU A 1 93 ? -8.240 -7.534 -2.224 1.00 87.25 93 LEU A CA 1
ATOM 746 C C . LEU A 1 93 ? -9.019 -8.214 -3.357 1.00 87.25 93 LEU A C 1
AT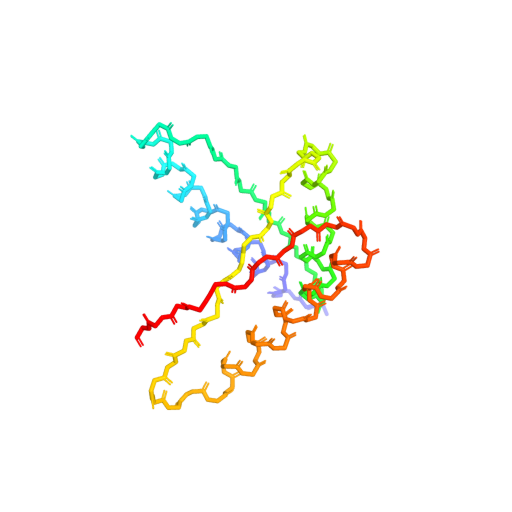OM 748 O O . LEU A 1 93 ? -10.201 -7.942 -3.527 1.00 87.25 93 LEU A O 1
ATOM 752 N N . HIS A 1 94 ? -8.412 -9.162 -4.080 1.00 86.06 94 HIS A N 1
ATOM 753 C CA . HIS A 1 94 ? -9.134 -9.921 -5.110 1.00 86.06 94 HIS A CA 1
ATOM 754 C C . HIS A 1 94 ? -10.263 -10.789 -4.544 1.00 86.06 94 HIS A C 1
ATOM 756 O O . HIS A 1 94 ? -11.259 -10.995 -5.235 1.00 86.06 94 HIS A O 1
ATOM 762 N N . LEU A 1 95 ? -10.116 -11.318 -3.323 1.00 86.56 95 LEU A N 1
ATOM 763 C CA . LEU A 1 95 ? -11.185 -12.075 -2.663 1.00 86.56 95 LEU A CA 1
ATOM 764 C C . LEU A 1 95 ? -12.365 -11.170 -2.284 1.00 86.56 95 LEU A C 1
ATOM 766 O O . LEU A 1 95 ? -13.505 -11.609 -2.395 1.00 86.56 95 LEU A O 1
ATOM 770 N N . GLU A 1 96 ? -12.090 -9.911 -1.947 1.00 84.50 96 GLU A N 1
ATOM 771 C CA . GLU A 1 96 ? -13.092 -8.870 -1.675 1.00 84.50 96 GLU A CA 1
ATOM 772 C C . GLU A 1 96 ? -13.633 -8.197 -2.958 1.00 84.50 96 GLU A C 1
ATOM 774 O O . GLU A 1 96 ? -14.412 -7.250 -2.902 1.00 84.50 96 GLU A O 1
ATOM 779 N N . GLY A 1 97 ? -13.235 -8.669 -4.148 1.00 84.44 97 GLY A N 1
ATOM 780 C CA . GLY A 1 97 ? -13.674 -8.111 -5.434 1.00 84.44 97 GLY A CA 1
ATOM 781 C C . GLY A 1 97 ? -13.018 -6.777 -5.816 1.00 84.44 97 GLY A C 1
ATOM 782 O O . GLY A 1 97 ? -13.422 -6.158 -6.801 1.00 84.44 97 GLY A O 1
ATOM 783 N N . LEU A 1 98 ? -11.989 -6.348 -5.083 1.00 86.94 98 LEU A N 1
ATOM 784 C CA . LEU A 1 98 ? -11.255 -5.108 -5.317 1.00 86.94 98 LEU A CA 1
ATOM 785 C C . LEU A 1 98 ? -10.103 -5.326 -6.305 1.00 86.94 98 LEU A C 1
ATOM 787 O O . LEU A 1 98 ? -9.291 -6.249 -6.180 1.00 86.94 98 LEU A O 1
ATOM 791 N N . GLN A 1 99 ? -10.011 -4.450 -7.307 1.00 85.31 99 GLN A N 1
ATOM 792 C CA . GLN A 1 99 ? -8.988 -4.550 -8.344 1.00 85.31 99 GLN A CA 1
ATOM 793 C C . GLN A 1 99 ? -7.654 -3.977 -7.865 1.00 85.31 99 GLN A C 1
ATOM 795 O O . GLN A 1 99 ? -7.555 -2.800 -7.525 1.00 85.31 99 GLN A O 1
ATOM 800 N N . MET A 1 100 ? -6.602 -4.800 -7.913 1.00 86.88 100 MET A N 1
ATOM 801 C CA . MET A 1 100 ? -5.236 -4.382 -7.597 1.00 86.88 100 MET A CA 1
ATOM 802 C C . MET A 1 100 ? -4.239 -4.807 -8.679 1.00 86.88 100 MET A C 1
ATOM 804 O O . MET A 1 100 ? -4.140 -5.988 -9.030 1.00 86.88 100 MET A O 1
ATOM 808 N N . VAL A 1 101 ? -3.446 -3.845 -9.153 1.00 84.88 101 VAL A N 1
ATOM 809 C CA . VAL A 1 101 ? -2.412 -4.022 -10.178 1.00 84.88 101 VAL A CA 1
ATOM 810 C C . VAL A 1 101 ? -1.023 -3.833 -9.569 1.00 84.88 101 VAL A C 1
ATOM 812 O O . VAL A 1 101 ? -0.728 -2.820 -8.935 1.00 84.88 101 VAL A O 1
ATOM 815 N N . ILE A 1 102 ? -0.139 -4.805 -9.803 1.00 82.75 102 ILE A N 1
ATOM 816 C CA . ILE A 1 102 ? 1.274 -4.721 -9.422 1.00 82.75 102 ILE A CA 1
ATOM 817 C C . ILE A 1 102 ? 2.077 -4.247 -10.635 1.00 82.75 102 ILE A C 1
ATOM 819 O O . ILE A 1 102 ? 2.227 -4.981 -11.613 1.00 82.75 102 ILE A O 1
ATOM 823 N N . LEU A 1 103 ? 2.617 -3.032 -10.567 1.00 77.75 103 LEU A N 1
ATOM 824 C CA . LEU A 1 103 ? 3.417 -2.440 -11.635 1.00 77.75 103 LEU A CA 1
ATOM 825 C C . LEU A 1 103 ? 4.903 -2.802 -11.466 1.00 77.75 103 LEU A C 1
ATOM 827 O O . LEU A 1 103 ? 5.487 -2.500 -10.420 1.00 77.75 103 LEU A O 1
ATOM 831 N N . PRO A 1 104 ? 5.549 -3.436 -12.463 1.00 69.81 104 PRO A N 1
ATOM 832 C CA . PRO A 1 104 ? 6.982 -3.694 -12.423 1.00 69.81 104 PRO A CA 1
ATOM 833 C C . PRO A 1 104 ? 7.756 -2.397 -12.682 1.00 69.81 104 PRO A C 1
ATOM 835 O O . PRO A 1 104 ? 7.770 -1.881 -13.797 1.00 69.81 104 PRO A O 1
ATOM 838 N N . MET A 1 105 ? 8.437 -1.893 -11.658 1.00 66.75 105 MET A N 1
ATOM 839 C CA . MET A 1 105 ? 9.303 -0.721 -11.751 1.00 66.75 105 MET A CA 1
ATOM 840 C C . MET A 1 105 ? 10.753 -1.195 -11.845 1.00 66.75 105 MET A C 1
ATOM 842 O O . MET A 1 105 ? 11.247 -1.876 -10.944 1.00 66.75 105 MET A O 1
ATOM 846 N N . LYS A 1 106 ? 11.433 -0.865 -12.946 1.00 60.06 106 LYS A N 1
ATOM 847 C CA . LYS A 1 106 ? 12.888 -1.027 -13.051 1.00 60.06 106 LYS A CA 1
ATOM 848 C C . LYS A 1 106 ? 13.540 0.220 -12.461 1.00 60.06 106 LYS A C 1
ATOM 850 O O . LYS A 1 106 ? 13.229 1.323 -12.904 1.00 60.06 106 LYS A O 1
ATOM 855 N N . VAL A 1 107 ? 14.405 0.017 -11.477 1.00 58.78 107 VAL A N 1
ATOM 856 C CA . VAL A 1 107 ? 15.281 1.031 -10.874 1.00 58.78 107 VAL A CA 1
ATOM 857 C C . VAL A 1 107 ? 16.716 0.574 -11.008 1.00 58.78 107 VAL A C 1
ATOM 859 O O . VAL A 1 107 ? 16.948 -0.648 -10.839 1.00 58.78 107 VAL A O 1
#

Foldseek 3Di:
DPPPPPVVVVVVVVVVVVVQVVVCVVCVVVVHHDDDDDFDDPDPLVRVLVVLVVVCVVPVPDAAEDEQEDEPDDPPVVNVVRVVSLVSNCVSCVVVVHHYDYHYDYD